Protein AF-A0A7S0F9A2-F1 (afdb_monomer)

Solvent-accessible surface area (backbone atoms only — not comparable to full-atom values): 7526 Å² total; per-residue (Å²): 134,72,92,82,45,46,72,59,34,50,53,49,19,49,53,28,44,77,70,71,37,23,66,62,14,31,55,35,25,51,54,34,33,72,78,40,72,81,41,66,64,48,53,51,51,32,55,51,28,47,52,53,34,52,53,49,52,52,48,50,54,52,49,50,53,52,52,53,58,57,45,60,78,67,49,64,91,82,66,90,60,80,72,81,87,71,57,74,74,75,68,63,71,77,62,90,87,61,70,83,67,70,89,75,68,78,48,76,63,58,53,48,53,50,52,53,51,49,52,52,52,53,57,67,78,68,114

Radius of gyration: 30.95 Å; Cα contacts (8 Å, |Δi|>4): 56; chains: 1; bounding box: 61×64×52 Å

Structure (mmCIF, N/CA/C/O backbone):
data_AF-A0A7S0F9A2-F1
#
_entry.id   AF-A0A7S0F9A2-F1
#
loop_
_atom_site.group_PDB
_atom_site.id
_atom_site.type_symbol
_atom_site.label_atom_id
_atom_site.label_alt_id
_atom_site.label_comp_id
_atom_site.label_asym_id
_atom_site.label_entity_id
_atom_site.label_seq_id
_atom_site.pdbx_PDB_ins_code
_atom_site.Cartn_x
_atom_site.Cartn_y
_atom_site.Cartn_z
_atom_site.occupancy
_atom_site.B_iso_or_equiv
_atom_site.auth_seq_id
_atom_site.auth_comp_id
_atom_site.auth_asym_id
_atom_site.auth_atom_id
_atom_site.pdbx_PDB_model_num
ATOM 1 N N . LEU A 1 1 ? -21.515 13.769 13.191 1.00 67.00 1 LEU A N 1
ATOM 2 C CA . LEU A 1 1 ? -20.838 12.458 13.047 1.00 67.00 1 LEU A CA 1
ATOM 3 C C . LEU A 1 1 ? -19.911 12.270 14.238 1.00 67.00 1 LEU A C 1
ATOM 5 O O . LEU A 1 1 ? -19.306 13.253 14.639 1.00 67.00 1 LEU A O 1
ATOM 9 N N . ASP A 1 2 ? -19.808 11.058 14.785 1.00 81.12 2 ASP A N 1
ATOM 10 C CA . ASP A 1 2 ? -18.876 10.752 15.878 1.00 81.12 2 ASP A CA 1
ATOM 11 C C . ASP A 1 2 ? -17.497 10.354 15.312 1.00 81.12 2 ASP A C 1
ATOM 13 O O . ASP A 1 2 ? -17.388 9.291 14.689 1.00 81.12 2 ASP A O 1
ATOM 17 N N . PRO A 1 3 ? -16.449 11.180 15.496 1.00 80.31 3 PRO A N 1
ATOM 18 C CA . PRO A 1 3 ? -15.110 10.899 14.986 1.00 80.31 3 PRO A CA 1
ATOM 19 C C . PRO A 1 3 ? -14.403 9.747 15.717 1.00 80.31 3 PRO A C 1
ATOM 21 O O . PRO A 1 3 ? -13.400 9.253 15.213 1.00 80.31 3 PRO A O 1
ATOM 24 N N . LYS A 1 4 ? -14.908 9.297 16.875 1.00 88.44 4 LYS A N 1
ATOM 25 C CA . LYS A 1 4 ? -14.321 8.202 17.669 1.00 88.44 4 LYS A CA 1
ATOM 26 C C . LYS A 1 4 ? -15.041 6.864 17.476 1.00 88.44 4 LYS A C 1
ATOM 28 O O . LYS A 1 4 ? -14.761 5.896 18.181 1.00 88.44 4 LYS A O 1
ATOM 33 N N . ASN A 1 5 ? -15.962 6.782 16.517 1.00 92.06 5 ASN A N 1
ATOM 34 C CA . ASN A 1 5 ? -16.705 5.559 16.246 1.00 92.06 5 ASN A CA 1
ATOM 35 C C . ASN A 1 5 ? -15.832 4.515 15.527 1.00 92.06 5 ASN A C 1
ATOM 37 O O . ASN A 1 5 ? -15.740 4.500 14.296 1.00 92.06 5 ASN A O 1
ATOM 41 N N . THR A 1 6 ? -15.253 3.590 16.294 1.00 92.56 6 THR A N 1
ATOM 42 C CA . THR A 1 6 ? -14.370 2.523 15.790 1.00 92.56 6 THR A CA 1
ATOM 43 C C . THR A 1 6 ? -15.023 1.661 14.710 1.00 92.56 6 THR A C 1
ATOM 45 O O . THR A 1 6 ? -14.394 1.367 13.695 1.00 92.56 6 THR A O 1
ATOM 48 N N . LYS A 1 7 ? -16.315 1.327 14.836 1.00 9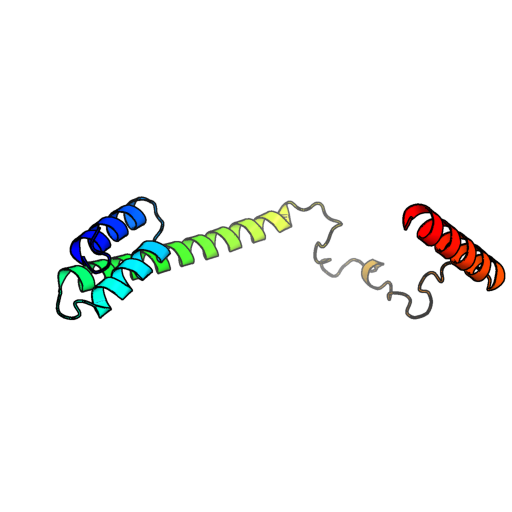2.75 7 LYS A N 1
ATOM 49 C CA . LYS A 1 7 ? -17.044 0.533 13.827 1.00 92.75 7 LYS A CA 1
ATOM 50 C C . LYS A 1 7 ? -17.138 1.246 12.480 1.00 92.75 7 LYS A C 1
ATOM 52 O O . LYS A 1 7 ? -17.094 0.596 11.436 1.00 92.75 7 LYS A O 1
ATOM 57 N N . ALA A 1 8 ? -17.299 2.569 12.488 1.00 94.00 8 ALA A N 1
ATOM 58 C CA . ALA A 1 8 ? -17.300 3.355 11.258 1.00 94.00 8 ALA A CA 1
ATOM 59 C C . ALA A 1 8 ? -15.910 3.352 10.604 1.00 94.00 8 ALA A C 1
ATOM 61 O O . ALA A 1 8 ? -15.813 3.182 9.390 1.00 94.00 8 ALA A O 1
ATOM 62 N N . MET A 1 9 ? -14.846 3.458 11.406 1.00 94.31 9 MET A N 1
ATOM 63 C CA . MET A 1 9 ? -13.463 3.417 10.917 1.00 94.31 9 MET A CA 1
ATOM 64 C C . MET A 1 9 ? -13.111 2.069 10.293 1.00 94.31 9 MET A C 1
ATOM 66 O O . MET A 1 9 ? -12.562 2.038 9.200 1.00 94.31 9 MET A O 1
ATOM 70 N N . VAL A 1 10 ? -13.506 0.964 10.928 1.00 95.06 10 VAL A N 1
ATOM 71 C CA . VAL A 1 10 ? -13.324 -0.397 10.396 1.00 95.06 10 VAL A CA 1
ATOM 72 C C . VAL A 1 10 ? -14.009 -0.555 9.038 1.00 95.06 10 VAL A C 1
ATOM 74 O O . VAL A 1 10 ? -13.395 -0.986 8.066 1.00 95.06 10 VAL A O 1
ATOM 77 N N . ARG A 1 11 ? -15.273 -0.127 8.919 1.00 95.44 11 ARG A N 1
ATOM 78 C CA . ARG A 1 11 ? -15.996 -0.184 7.636 1.00 95.44 11 ARG A CA 1
ATOM 79 C C . ARG A 1 11 ? -15.342 0.671 6.555 1.00 95.44 11 ARG A C 1
ATOM 81 O O . ARG A 1 11 ? -15.269 0.245 5.407 1.00 95.44 11 ARG A O 1
ATOM 88 N N . LYS A 1 12 ? -14.865 1.861 6.920 1.00 95.12 12 LYS A N 1
ATOM 89 C CA . LYS A 1 12 ? -14.157 2.754 6.002 1.00 95.12 12 LYS A CA 1
ATOM 90 C C . LYS A 1 12 ? -12.835 2.132 5.537 1.00 95.12 12 LYS A C 1
ATOM 92 O O . LYS A 1 12 ? -12.563 2.128 4.340 1.00 95.12 12 LYS A O 1
ATOM 97 N N . ALA A 1 13 ? -12.074 1.526 6.445 1.00 96.50 13 ALA A N 1
ATOM 98 C CA . ALA A 1 13 ? -10.828 0.838 6.129 1.00 96.50 13 ALA A CA 1
ATOM 99 C C . ALA A 1 13 ? -11.044 -0.374 5.214 1.00 96.50 13 ALA A C 1
ATOM 101 O O . ALA A 1 13 ? -10.253 -0.606 4.298 1.00 96.50 13 ALA A O 1
ATOM 102 N N . ARG A 1 14 ? -12.142 -1.114 5.408 1.00 96.00 14 ARG A N 1
ATOM 103 C CA . ARG A 1 14 ? -12.547 -2.176 4.483 1.00 96.00 14 ARG A CA 1
ATOM 104 C C . ARG A 1 14 ? -12.827 -1.618 3.087 1.00 96.00 14 ARG A C 1
ATOM 106 O O . ARG A 1 14 ? -12.265 -2.125 2.128 1.00 96.00 14 ARG A O 1
ATOM 113 N N . GLY A 1 15 ? -13.579 -0.521 2.985 1.00 97.56 15 GLY A N 1
ATOM 114 C CA . GLY A 1 15 ? -13.808 0.158 1.705 1.00 97.56 15 GLY A CA 1
ATOM 115 C C . GLY A 1 15 ? -12.513 0.609 1.018 1.00 97.56 15 GLY A C 1
ATOM 116 O O . GLY A 1 15 ? -12.350 0.407 -0.178 1.00 97.56 15 GLY A O 1
ATOM 117 N N . HIS A 1 16 ? -11.548 1.148 1.768 1.00 97.56 16 HIS A N 1
ATOM 118 C CA . HIS A 1 16 ? -10.224 1.467 1.220 1.00 97.56 16 HIS A CA 1
ATOM 119 C C . HIS A 1 16 ? -9.463 0.215 0.758 1.00 97.56 16 HIS A C 1
ATOM 121 O O . HIS A 1 16 ? -8.840 0.233 -0.300 1.00 97.56 16 HIS A O 1
ATOM 127 N N . SER A 1 17 ? -9.553 -0.889 1.503 1.00 95.75 17 SER A N 1
ATOM 128 C CA . SER A 1 17 ? -8.937 -2.164 1.112 1.00 95.75 17 SER A CA 1
ATOM 129 C C . SER A 1 17 ? -9.526 -2.705 -0.194 1.00 95.75 17 SER A C 1
ATOM 131 O O . SER A 1 17 ? -8.771 -3.157 -1.053 1.00 95.75 17 SER A O 1
ATOM 133 N N . ASP A 1 18 ? -10.844 -2.594 -0.375 1.00 96.25 18 ASP A N 1
ATOM 134 C CA . ASP A 1 18 ? -11.543 -2.983 -1.607 1.00 96.25 18 ASP A CA 1
ATOM 135 C C . ASP A 1 18 ? -11.129 -2.105 -2.807 1.00 96.25 18 ASP A C 1
ATOM 137 O O . ASP A 1 18 ? -11.124 -2.563 -3.948 1.00 96.25 18 ASP A O 1
ATOM 141 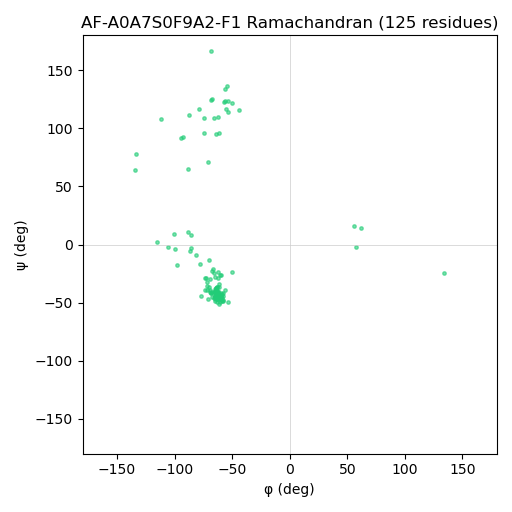N N . LEU A 1 19 ? -10.716 -0.859 -2.549 1.00 97.06 19 LEU A N 1
ATOM 142 C CA . LEU A 1 19 ? -10.174 0.080 -3.539 1.00 97.06 19 LEU A CA 1
ATOM 143 C C . LEU A 1 19 ? -8.653 -0.039 -3.741 1.00 97.06 19 LEU A C 1
ATOM 145 O O . LEU A 1 19 ? -8.062 0.822 -4.391 1.00 97.06 19 LEU A O 1
ATOM 149 N N . TYR A 1 20 ? -8.003 -1.074 -3.199 1.00 95.62 20 TYR A N 1
ATOM 150 C CA . TYR A 1 20 ? -6.542 -1.262 -3.237 1.00 95.62 20 TYR A CA 1
ATOM 151 C C . TYR A 1 20 ? -5.732 -0.150 -2.534 1.00 95.62 20 TYR A C 1
ATOM 153 O O . TYR A 1 20 ? -4.511 -0.076 -2.676 1.00 95.62 20 TYR A O 1
ATOM 161 N N . GLN A 1 21 ? -6.393 0.686 -1.731 1.00 97.38 21 GLN A N 1
ATOM 162 C CA . GLN A 1 21 ? -5.814 1.766 -0.925 1.00 97.38 21 GLN A CA 1
ATOM 163 C C . GLN A 1 21 ? -5.397 1.221 0.447 1.00 97.38 21 GLN A C 1
ATOM 165 O O . GLN A 1 21 ? -5.990 1.508 1.491 1.00 97.38 21 GLN A O 1
ATOM 170 N N . TYR A 1 22 ? -4.412 0.322 0.436 1.00 97.12 22 TYR A N 1
ATOM 171 C CA . TYR A 1 22 ? -4.046 -0.445 1.628 1.00 97.12 22 TYR A CA 1
ATOM 172 C C . TYR A 1 22 ? -3.384 0.406 2.720 1.00 97.12 22 TYR A C 1
ATOM 174 O O . TYR A 1 22 ? -3.542 0.099 3.898 1.00 97.12 22 TYR A O 1
ATOM 182 N N . GLU A 1 23 ? -2.677 1.480 2.363 1.00 96.88 23 GLU A N 1
ATOM 183 C CA . GLU A 1 23 ? -2.030 2.377 3.335 1.00 96.88 23 GLU A CA 1
ATOM 184 C C . GLU A 1 23 ? -3.069 3.145 4.156 1.00 96.88 23 GLU A C 1
ATOM 186 O O . GLU A 1 23 ? -3.000 3.207 5.385 1.00 96.88 23 GLU A O 1
ATOM 191 N N . GLU A 1 24 ? -4.089 3.671 3.481 1.00 96.94 24 GLU A N 1
ATOM 192 C CA . GLU A 1 24 ? -5.202 4.384 4.090 1.00 96.94 24 GLU A CA 1
ATOM 193 C C . GLU A 1 24 ? -6.024 3.458 4.989 1.00 96.94 24 GLU A C 1
ATOM 195 O O . GLU A 1 24 ? -6.451 3.863 6.076 1.00 96.94 24 GLU A O 1
ATOM 200 N N . ALA A 1 25 ? -6.205 2.202 4.569 1.00 97.50 25 ALA A N 1
ATOM 201 C CA . ALA A 1 25 ? -6.833 1.174 5.388 1.00 97.50 25 ALA A CA 1
ATOM 202 C C . ALA A 1 25 ? -6.020 0.882 6.661 1.00 97.50 25 ALA A C 1
ATOM 204 O O . ALA A 1 25 ? -6.584 0.859 7.757 1.00 97.50 25 ALA A O 1
ATOM 205 N N . VAL A 1 26 ? -4.696 0.714 6.542 1.00 97.88 26 VAL A N 1
ATOM 206 C CA . VAL A 1 26 ? -3.801 0.481 7.687 1.00 97.88 26 VAL A CA 1
ATOM 207 C C . VAL A 1 26 ? -3.847 1.649 8.669 1.00 97.88 26 VAL A C 1
ATOM 209 O O . VAL A 1 26 ? -3.973 1.404 9.865 1.00 97.88 26 VAL A O 1
ATOM 212 N N . MET A 1 27 ? -3.804 2.892 8.187 1.00 96.81 27 MET A N 1
ATOM 213 C CA . MET A 1 27 ? -3.872 4.093 9.029 1.00 96.81 27 MET A CA 1
ATOM 214 C C . MET A 1 27 ? -5.186 4.177 9.823 1.00 96.81 27 MET A C 1
ATOM 216 O O . MET A 1 27 ? -5.198 4.508 11.008 1.00 96.81 27 MET A O 1
ATOM 220 N N . GLN A 1 28 ? -6.320 3.876 9.188 1.00 95.56 28 GLN A N 1
ATOM 221 C CA . GLN A 1 28 ? -7.615 3.922 9.872 1.00 95.56 28 GLN A CA 1
ATOM 222 C C . GLN A 1 28 ? -7.755 2.806 10.908 1.00 95.56 28 GLN A C 1
ATOM 224 O O . GLN A 1 28 ? -8.273 3.043 12.000 1.00 95.56 28 GLN A O 1
ATOM 229 N N . LEU A 1 29 ? -7.267 1.605 10.590 1.00 96.38 29 LEU A N 1
ATOM 230 C CA . LEU A 1 29 ? -7.276 0.467 11.507 1.00 96.38 29 LEU A CA 1
ATOM 231 C C . LEU A 1 29 ? -6.269 0.630 12.649 1.00 96.38 29 LEU A C 1
ATOM 233 O O . LEU A 1 29 ? -6.555 0.179 13.756 1.00 96.38 29 LEU A O 1
ATOM 237 N N . SER A 1 30 ? -5.125 1.287 12.426 1.00 96.62 30 SER A N 1
ATOM 238 C CA . SER A 1 30 ? -4.162 1.569 13.494 1.00 96.62 30 SER A CA 1
ATOM 239 C C . SER A 1 30 ? -4.765 2.520 14.519 1.00 96.62 30 SER A C 1
ATOM 241 O O . SER A 1 30 ? -4.769 2.201 15.704 1.00 96.62 30 SER A O 1
ATOM 243 N N . TYR A 1 31 ? -5.398 3.604 14.070 1.00 95.00 31 TYR A N 1
ATOM 244 C CA . TYR A 1 31 ? -6.094 4.514 14.977 1.00 95.00 31 TYR A CA 1
ATOM 245 C C . TYR A 1 31 ? -7.281 3.837 15.681 1.00 95.00 31 TYR A C 1
ATOM 247 O O . TYR A 1 31 ? -7.477 3.997 16.884 1.00 95.00 31 TYR A O 1
ATOM 255 N N . ALA A 1 32 ? -8.051 3.006 14.969 1.00 94.81 32 ALA A N 1
ATOM 256 C CA . ALA A 1 32 ? -9.123 2.230 15.592 1.00 94.81 32 ALA A CA 1
ATOM 257 C C . ALA A 1 32 ? -8.584 1.258 16.665 1.00 94.81 32 ALA A C 1
ATOM 259 O O . ALA A 1 32 ? -9.238 1.058 17.689 1.00 94.81 32 ALA A O 1
ATOM 260 N N . SER A 1 33 ? -7.384 0.699 16.465 1.00 95.81 33 SER A N 1
ATOM 261 C CA . SER A 1 33 ? -6.720 -0.174 17.442 1.00 95.81 33 SER A CA 1
ATOM 262 C C . SER A 1 33 ? -6.187 0.577 18.664 1.00 95.81 33 SER A C 1
ATOM 264 O O . SER A 1 33 ? -6.159 0.009 19.749 1.00 95.81 33 SER A O 1
ATOM 266 N N . GLU A 1 34 ? -5.824 1.854 18.525 1.00 94.94 34 GLU A N 1
ATOM 267 C CA . GLU A 1 34 ? -5.453 2.711 19.660 1.00 94.94 34 GLU A CA 1
ATOM 268 C C . GLU A 1 34 ? -6.670 3.042 20.533 1.00 94.94 34 GLU A C 1
ATOM 270 O O . GLU A 1 34 ? -6.568 3.079 21.757 1.00 94.94 34 GLU A O 1
ATOM 275 N N . LEU A 1 35 ? -7.841 3.235 19.914 1.00 93.56 35 LEU A N 1
ATOM 276 C CA . LEU A 1 35 ? -9.094 3.487 20.631 1.00 93.56 35 LEU A CA 1
ATOM 277 C C . LEU A 1 35 ? -9.654 2.231 21.314 1.00 93.56 35 LEU A C 1
ATOM 279 O O . LEU A 1 35 ? -10.207 2.320 22.410 1.00 93.56 35 LEU A O 1
ATOM 283 N N . GLN A 1 36 ? -9.561 1.070 20.660 1.00 92.94 36 GLN A N 1
ATOM 284 C CA . GLN A 1 36 ? -10.059 -0.212 21.166 1.00 92.94 36 GLN A CA 1
ATOM 285 C C . GLN A 1 36 ? -9.005 -1.314 20.987 1.00 92.94 36 GLN A C 1
ATOM 287 O O . GLN A 1 36 ? -9.122 -2.153 20.088 1.00 92.94 36 GLN A O 1
ATOM 292 N N . PRO A 1 37 ? -7.989 -1.358 21.866 1.00 91.44 37 PRO A N 1
ATOM 293 C CA . PRO A 1 37 ? -6.886 -2.311 21.747 1.00 91.44 37 PRO A CA 1
ATOM 294 C C . PRO A 1 37 ? -7.326 -3.767 21.928 1.00 91.44 37 PRO A C 1
ATOM 296 O O . PRO A 1 37 ? -6.682 -4.674 21.396 1.00 91.44 37 PRO A O 1
A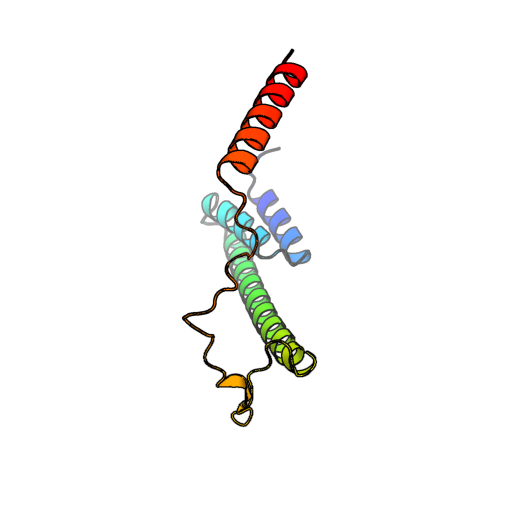TOM 299 N N . GLU A 1 38 ? -8.437 -4.000 22.634 1.00 93.38 38 GLU A N 1
ATOM 300 C CA . GLU A 1 38 ? -8.962 -5.341 22.902 1.00 93.38 38 GLU A CA 1
ATOM 301 C C . GLU A 1 38 ? -9.875 -5.908 21.814 1.00 93.38 38 GLU A C 1
ATOM 303 O O . GLU A 1 38 ? -10.241 -7.087 21.858 1.00 93.38 38 GLU A O 1
ATOM 308 N N . ASP A 1 39 ? -10.207 -5.126 20.788 1.00 94.75 39 ASP A N 1
ATOM 309 C CA . ASP A 1 39 ? -11.061 -5.622 19.719 1.00 94.75 39 ASP A CA 1
ATOM 310 C C . ASP A 1 39 ? -10.285 -6.590 18.806 1.00 94.75 39 ASP A C 1
ATOM 312 O O . ASP A 1 39 ? -9.405 -6.227 18.018 1.00 94.75 39 ASP A O 1
ATOM 316 N N . ALA A 1 40 ? -10.625 -7.877 18.904 1.00 94.38 40 ALA A N 1
ATOM 317 C CA . ALA A 1 40 ? -10.044 -8.925 18.075 1.00 94.38 40 ALA 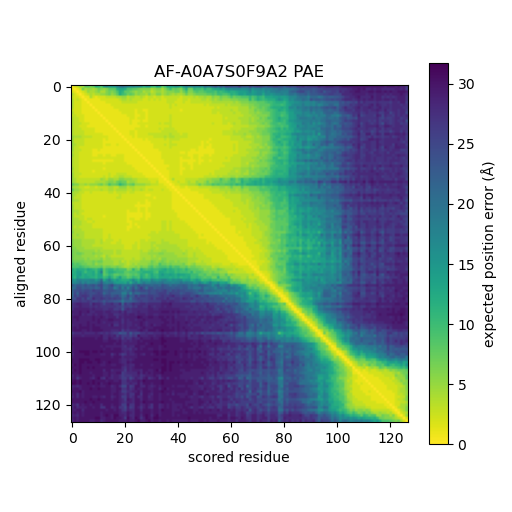A CA 1
ATOM 318 C C . ALA A 1 40 ? -10.336 -8.742 16.577 1.00 94.38 40 ALA A C 1
ATOM 320 O O . ALA A 1 40 ? -9.534 -9.179 15.750 1.00 94.38 40 ALA A O 1
ATOM 321 N N . THR A 1 41 ? -11.453 -8.111 16.211 1.00 93.94 41 THR A N 1
ATOM 322 C CA . THR A 1 41 ? -11.808 -7.868 14.808 1.00 93.94 41 THR A CA 1
ATOM 323 C C . THR A 1 41 ? -10.893 -6.819 14.188 1.00 93.94 41 THR A C 1
ATOM 325 O O . THR A 1 41 ? -10.297 -7.089 13.147 1.00 93.94 41 THR A O 1
ATOM 328 N N . ILE A 1 42 ? -10.667 -5.697 14.881 1.00 95.06 42 ILE A N 1
ATOM 329 C CA . ILE A 1 42 ? -9.755 -4.628 14.446 1.00 95.06 42 ILE A CA 1
ATOM 330 C C . ILE A 1 42 ? -8.337 -5.173 14.278 1.00 95.06 42 ILE A C 1
ATOM 332 O O . ILE A 1 42 ? -7.698 -4.935 13.256 1.00 95.06 42 ILE A O 1
ATOM 336 N N . ARG A 1 43 ? -7.855 -5.971 15.240 1.00 95.38 43 ARG A N 1
ATOM 337 C CA . ARG A 1 43 ? -6.523 -6.597 15.163 1.00 95.38 43 ARG A CA 1
ATOM 338 C C . ARG A 1 43 ? -6.388 -7.511 13.939 1.00 95.38 43 ARG A C 1
ATOM 340 O O . ARG A 1 43 ? -5.388 -7.444 13.220 1.00 95.38 43 ARG A O 1
ATOM 347 N N . ARG A 1 44 ? -7.400 -8.342 13.661 1.00 96.25 44 ARG A N 1
ATOM 348 C CA . ARG A 1 44 ? -7.423 -9.213 12.472 1.00 96.25 44 ARG A CA 1
ATOM 349 C C . ARG A 1 44 ? -7.434 -8.402 11.179 1.00 96.25 44 ARG A C 1
ATOM 351 O O . ARG A 1 44 ? -6.626 -8.675 10.299 1.00 96.25 44 ARG A O 1
ATOM 358 N N . GLU A 1 45 ? -8.279 -7.384 11.073 1.00 95.25 45 GLU A N 1
ATOM 359 C CA . GLU A 1 45 ? -8.313 -6.549 9.869 1.00 95.25 45 GLU A CA 1
ATOM 360 C C . GLU A 1 45 ? -7.007 -5.765 9.677 1.00 95.25 45 GLU A C 1
ATOM 362 O O . GLU A 1 45 ? -6.483 -5.726 8.568 1.00 95.25 45 GLU A O 1
ATOM 367 N N . LEU A 1 46 ? -6.406 -5.232 10.746 1.00 96.88 46 LEU A N 1
ATOM 368 C CA . LEU A 1 46 ? -5.127 -4.517 10.680 1.00 96.88 46 LEU A CA 1
ATOM 369 C C . LEU A 1 46 ? -3.993 -5.421 10.180 1.00 96.88 46 LEU A C 1
ATOM 371 O O . LEU A 1 46 ? -3.186 -5.011 9.346 1.00 96.88 46 LEU A O 1
ATOM 375 N N . THR A 1 47 ? -3.920 -6.656 10.683 1.00 97.25 47 THR A N 1
ATOM 376 C CA . THR A 1 47 ? -2.909 -7.632 10.236 1.00 97.25 47 THR A CA 1
ATOM 377 C C . THR A 1 47 ? -3.089 -8.019 8.770 1.00 97.25 47 THR A C 1
ATOM 379 O O . THR A 1 47 ? -2.101 -8.086 8.036 1.00 97.25 47 THR A O 1
ATOM 382 N N . MET A 1 48 ? -4.333 -8.206 8.316 1.00 95.81 48 MET A N 1
ATOM 383 C CA . MET A 1 48 ? -4.634 -8.438 6.902 1.00 95.81 48 MET A CA 1
ATOM 384 C C . MET A 1 48 ? -4.245 -7.233 6.040 1.00 95.81 48 MET A C 1
ATOM 386 O O . MET A 1 48 ? -3.523 -7.405 5.059 1.00 95.81 48 MET A O 1
ATOM 390 N N . ALA A 1 49 ? -4.648 -6.020 6.428 1.00 96.88 49 ALA A N 1
ATOM 391 C CA . ALA A 1 49 ? -4.353 -4.793 5.692 1.00 96.88 49 ALA A CA 1
ATOM 392 C C . ALA A 1 49 ? -2.839 -4.559 5.555 1.00 96.88 49 ALA A C 1
ATOM 394 O O . ALA A 1 49 ? -2.355 -4.296 4.456 1.00 96.88 49 ALA A O 1
ATOM 395 N N . LYS A 1 50 ? -2.065 -4.760 6.632 1.00 97.69 50 LYS A N 1
ATOM 396 C CA . LYS A 1 50 ? -0.593 -4.665 6.600 1.00 97.69 50 LYS A CA 1
ATOM 397 C C . LYS A 1 50 ? 0.034 -5.668 5.635 1.00 97.69 50 LYS A C 1
ATOM 399 O O . LYS A 1 50 ? 0.915 -5.306 4.861 1.00 97.69 50 LYS A O 1
ATOM 404 N N . ARG A 1 51 ? -0.425 -6.923 5.652 1.00 97.88 51 ARG A N 1
ATOM 405 C CA . ARG A 1 51 ? 0.064 -7.950 4.722 1.00 97.88 51 ARG A CA 1
ATOM 406 C C . ARG A 1 51 ? -0.222 -7.564 3.269 1.00 97.88 51 ARG A C 1
ATOM 408 O O . ARG A 1 51 ? 0.664 -7.688 2.428 1.00 97.88 51 ARG A O 1
ATOM 415 N N . MET A 1 52 ? -1.431 -7.086 2.984 1.00 97.00 52 MET A N 1
ATOM 416 C CA . MET A 1 52 ? -1.824 -6.661 1.638 1.00 97.00 52 MET A CA 1
ATOM 417 C C . MET A 1 52 ? -1.014 -5.449 1.161 1.00 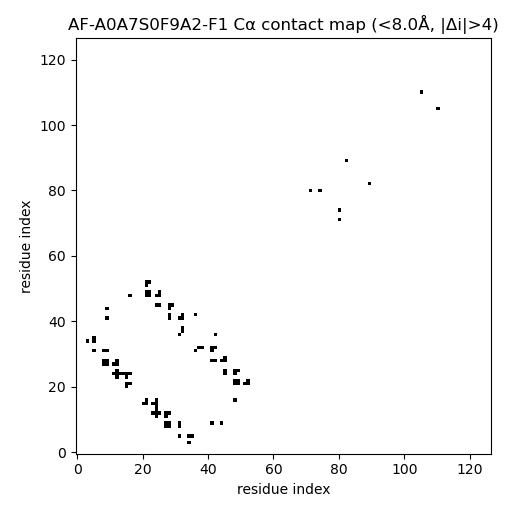97.00 52 MET A C 1
ATOM 419 O O . MET A 1 52 ? -0.563 -5.445 0.017 1.00 97.00 52 MET A O 1
ATOM 423 N N . ALA A 1 53 ? -0.760 -4.473 2.039 1.00 97.56 53 ALA A N 1
ATOM 424 C CA . ALA A 1 53 ? 0.098 -3.326 1.747 1.00 97.56 53 ALA A CA 1
ATOM 425 C C . ALA A 1 53 ? 1.529 -3.762 1.386 1.00 97.56 53 ALA A C 1
ATOM 427 O O . ALA A 1 53 ? 2.063 -3.353 0.355 1.00 97.56 53 ALA A O 1
ATOM 428 N N . GLU A 1 54 ? 2.133 -4.658 2.171 1.00 97.38 54 GLU A N 1
ATOM 429 C CA . GLU A 1 54 ? 3.469 -5.197 1.881 1.00 97.38 54 GLU A CA 1
ATOM 430 C C . GLU A 1 54 ? 3.507 -6.006 0.576 1.00 97.38 54 GLU A C 1
ATOM 432 O O . GLU A 1 54 ? 4.424 -5.855 -0.236 1.00 97.38 54 GLU A O 1
ATOM 437 N N . ASP A 1 55 ? 2.485 -6.823 0.315 1.00 97.00 55 ASP A N 1
ATOM 438 C CA . ASP A 1 55 ? 2.369 -7.564 -0.940 1.00 97.00 55 ASP A CA 1
ATOM 439 C C . ASP A 1 55 ? 2.224 -6.630 -2.151 1.00 97.00 55 ASP A C 1
ATOM 441 O O . ASP A 1 55 ? 2.854 -6.868 -3.188 1.00 97.00 55 ASP A O 1
ATOM 445 N N . ALA A 1 56 ? 1.447 -5.552 -2.021 1.00 96.25 56 ALA A N 1
ATOM 446 C CA . ALA A 1 56 ? 1.292 -4.529 -3.049 1.00 96.25 56 ALA A CA 1
ATOM 447 C C . ALA A 1 56 ? 2.611 -3.786 -3.305 1.00 96.25 56 ALA A C 1
ATOM 449 O O . ALA A 1 56 ? 3.055 -3.722 -4.452 1.00 96.25 56 ALA A O 1
ATOM 450 N N . ARG A 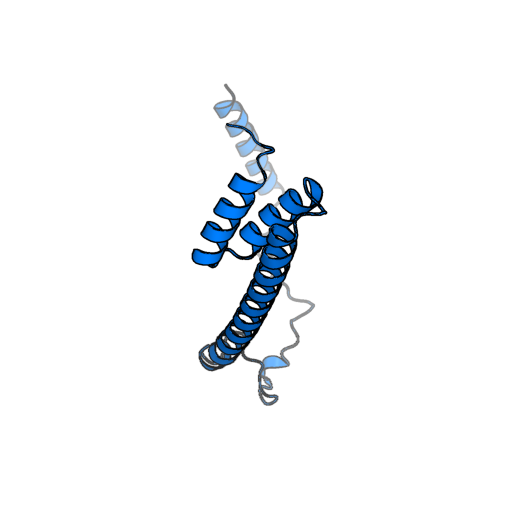1 57 ? 3.304 -3.327 -2.253 1.00 95.62 57 ARG A N 1
ATOM 451 C CA . ARG A 1 57 ? 4.632 -2.689 -2.347 1.00 95.62 57 ARG A CA 1
ATOM 452 C C . ARG A 1 57 ? 5.652 -3.604 -3.014 1.00 95.62 57 ARG A C 1
ATOM 454 O O . ARG A 1 57 ? 6.405 -3.178 -3.886 1.00 95.62 57 ARG A O 1
ATOM 461 N N . ARG A 1 58 ? 5.672 -4.886 -2.642 1.00 96.88 58 ARG A N 1
ATOM 462 C CA . ARG A 1 58 ? 6.578 -5.881 -3.227 1.00 96.88 58 ARG A CA 1
ATOM 463 C C . ARG A 1 58 ? 6.313 -6.081 -4.717 1.00 96.88 58 ARG A C 1
ATOM 465 O O . ARG A 1 58 ? 7.266 -6.165 -5.490 1.00 96.88 58 ARG A O 1
ATOM 472 N N . LYS A 1 59 ? 5.043 -6.165 -5.125 1.00 95.94 59 LYS A N 1
ATOM 473 C CA . LYS A 1 59 ? 4.661 -6.259 -6.542 1.00 95.94 59 LYS A CA 1
ATOM 474 C C . LYS A 1 59 ? 5.035 -4.989 -7.301 1.00 95.94 59 LYS A C 1
ATOM 476 O O . LYS A 1 59 ? 5.655 -5.109 -8.350 1.00 95.94 59 LYS A O 1
ATOM 481 N N . ALA A 1 60 ? 4.748 -3.814 -6.743 1.00 95.00 60 ALA A N 1
ATOM 482 C CA . ALA A 1 60 ? 5.100 -2.526 -7.335 1.00 95.00 60 ALA A CA 1
ATOM 483 C C . ALA A 1 60 ? 6.614 -2.404 -7.564 1.00 95.00 60 ALA A C 1
ATOM 485 O O . ALA A 1 60 ? 7.030 -2.152 -8.686 1.00 95.00 60 ALA A O 1
ATOM 486 N N . ARG A 1 61 ? 7.444 -2.718 -6.559 1.00 95.56 61 ARG A N 1
ATOM 487 C CA . ARG A 1 61 ? 8.915 -2.711 -6.693 1.00 95.56 61 ARG A CA 1
ATOM 488 C C . ARG A 1 61 ? 9.420 -3.668 -7.772 1.00 95.56 61 ARG A C 1
ATOM 490 O O . ARG A 1 61 ? 10.346 -3.345 -8.510 1.00 95.56 61 ARG A O 1
ATOM 497 N N . LYS A 1 62 ? 8.845 -4.873 -7.851 1.00 95.81 62 LYS A N 1
ATOM 498 C CA . LYS A 1 62 ? 9.209 -5.853 -8.888 1.00 95.81 62 LYS A CA 1
ATOM 499 C C . LYS A 1 62 ? 8.826 -5.357 -10.278 1.00 95.81 62 LYS A C 1
ATOM 501 O O . LYS A 1 62 ? 9.651 -5.433 -11.182 1.00 95.81 62 LYS A O 1
ATOM 506 N N . TRP A 1 63 ? 7.606 -4.845 -10.414 1.00 93.50 63 TRP A N 1
ATOM 507 C CA . TRP A 1 63 ? 7.090 -4.288 -11.657 1.00 93.50 63 TRP A CA 1
ATOM 508 C C . TRP A 1 63 ? 7.938 -3.110 -12.130 1.00 93.50 63 TRP A C 1
ATOM 510 O O . TRP A 1 63 ? 8.407 -3.102 -13.258 1.00 93.50 63 TRP A O 1
ATOM 520 N N . GLU A 1 64 ? 8.221 -2.165 -11.241 1.00 94.88 64 GLU A N 1
ATOM 521 C CA . GLU A 1 64 ? 9.060 -1.002 -11.509 1.00 94.88 64 GLU A CA 1
ATOM 522 C C . GLU A 1 64 ? 10.466 -1.406 -11.976 1.00 94.88 64 GLU A C 1
ATOM 524 O O . GLU A 1 64 ? 10.935 -0.937 -13.010 1.00 94.88 64 GLU A O 1
ATOM 529 N N . LYS A 1 65 ? 11.114 -2.351 -11.281 1.00 92.19 65 LYS A N 1
ATOM 530 C CA . LYS A 1 65 ? 12.428 -2.877 -11.681 1.00 92.19 65 LYS A CA 1
ATOM 531 C C . LYS A 1 65 ? 12.405 -3.493 -13.082 1.00 92.19 65 LYS A C 1
ATOM 533 O O . LYS A 1 65 ? 13.346 -3.307 -13.847 1.00 92.19 65 LYS A O 1
ATOM 538 N N . GLU A 1 66 ? 11.367 -4.258 -13.401 1.00 91.94 66 GLU A N 1
ATOM 539 C CA . GLU A 1 66 ? 11.206 -4.892 -14.710 1.00 91.94 66 GLU A CA 1
ATOM 540 C C . GLU A 1 66 ? 10.935 -3.867 -15.816 1.00 91.94 66 GLU A C 1
ATOM 542 O O . GLU A 1 66 ? 11.547 -3.946 -16.881 1.00 91.94 66 GLU A O 1
ATOM 547 N N . VAL A 1 67 ? 10.089 -2.873 -15.540 1.00 91.19 67 VAL A N 1
ATOM 548 C CA . VAL A 1 67 ? 9.805 -1.764 -16.454 1.00 91.19 67 VAL A CA 1
ATOM 549 C C . VAL A 1 67 ? 11.075 -0.971 -16.741 1.00 91.19 67 VAL A C 1
ATOM 551 O O . VAL A 1 67 ? 11.412 -0.807 -17.909 1.00 91.19 67 VAL A O 1
ATOM 554 N N . TYR A 1 68 ? 11.821 -0.544 -15.717 1.00 87.19 68 TYR A N 1
ATOM 555 C CA . TYR A 1 68 ? 13.063 0.203 -15.928 1.00 87.19 68 TYR A CA 1
ATOM 556 C C . TYR A 1 68 ? 14.124 -0.623 -16.643 1.00 87.19 68 TYR A C 1
ATOM 558 O O . TYR A 1 68 ? 14.754 -0.109 -17.562 1.00 87.19 68 TYR A O 1
ATOM 566 N N . ARG A 1 69 ? 14.291 -1.905 -16.287 1.00 87.12 69 ARG A N 1
ATOM 567 C CA . ARG A 1 69 ? 15.215 -2.804 -16.995 1.00 87.12 69 ARG A CA 1
ATOM 568 C C . ARG A 1 69 ? 14.923 -2.803 -18.495 1.00 87.12 69 ARG A C 1
ATOM 570 O O . ARG A 1 69 ? 15.825 -2.569 -19.285 1.00 87.12 69 ARG A O 1
ATOM 577 N N . ASN A 1 70 ? 13.660 -2.988 -18.865 1.00 84.38 70 ASN A N 1
ATOM 578 C CA . ASN A 1 70 ? 13.256 -3.059 -20.265 1.00 84.38 70 ASN A CA 1
ATOM 579 C C . ASN A 1 70 ? 13.183 -1.670 -20.942 1.00 84.38 70 ASN A C 1
ATOM 581 O O . ASN A 1 70 ? 13.125 -1.596 -22.167 1.00 84.38 70 ASN A O 1
ATOM 585 N N . MET A 1 71 ? 13.142 -0.564 -20.183 1.00 81.00 71 MET A N 1
ATOM 586 C CA . MET A 1 71 ? 13.225 0.797 -20.732 1.00 81.00 71 MET A CA 1
ATOM 587 C C . MET A 1 71 ? 14.616 1.080 -21.297 1.00 81.00 71 MET A C 1
ATOM 589 O O . MET A 1 71 ? 14.701 1.644 -22.383 1.00 81.00 71 MET A O 1
ATOM 593 N N . PHE A 1 72 ? 15.686 0.662 -20.614 1.00 71.81 72 PHE A N 1
ATOM 594 C CA . PHE A 1 72 ? 17.056 0.872 -21.098 1.00 71.81 72 PHE A CA 1
ATOM 595 C C . PHE A 1 72 ? 17.318 0.186 -22.441 1.00 71.81 72 PHE A C 1
ATOM 597 O O . PHE A 1 72 ? 17.955 0.786 -23.299 1.00 71.81 72 PHE A O 1
ATOM 604 N N . ASP A 1 73 ? 16.744 -0.997 -22.668 1.00 75.31 73 ASP A N 1
ATOM 605 C CA . ASP A 1 73 ? 16.849 -1.703 -23.955 1.00 75.31 73 ASP A CA 1
ATOM 606 C C . ASP A 1 73 ? 16.135 -0.966 -25.106 1.00 75.31 73 ASP A C 1
ATOM 608 O O . ASP A 1 73 ? 16.406 -1.216 -26.279 1.00 75.31 73 ASP A O 1
ATOM 612 N N . ARG A 1 74 ? 15.185 -0.077 -24.785 1.00 74.62 74 ARG A N 1
ATOM 613 C CA . ARG A 1 74 ? 14.380 0.681 -25.758 1.00 74.62 74 ARG A CA 1
ATOM 614 C C . ARG A 1 74 ? 14.899 2.093 -26.011 1.00 74.62 74 ARG A C 1
ATOM 616 O O . ARG A 1 74 ? 14.485 2.706 -26.994 1.00 74.62 74 ARG A O 1
ATOM 623 N N . ILE A 1 75 ? 15.742 2.633 -25.131 1.00 74.50 75 ILE A N 1
ATOM 624 C CA . ILE A 1 75 ? 16.371 3.936 -25.352 1.00 74.50 75 ILE A CA 1
ATOM 625 C C . ILE A 1 75 ? 17.355 3.772 -26.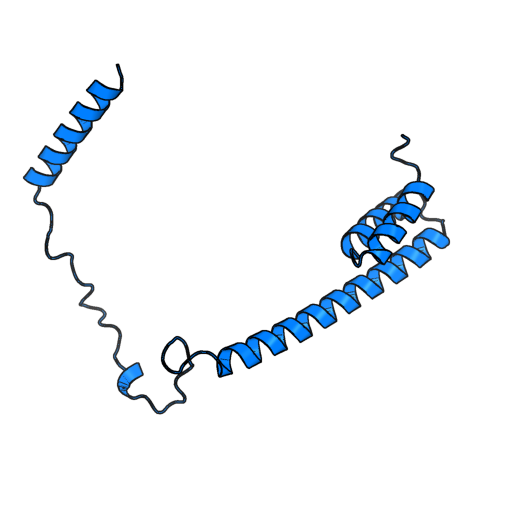510 1.00 74.50 75 ILE A C 1
ATOM 627 O O . ILE A 1 75 ? 18.210 2.888 -26.488 1.00 74.50 75 ILE A O 1
ATOM 631 N N . ALA A 1 76 ? 17.201 4.599 -27.547 1.00 62.31 76 ALA A N 1
ATOM 632 C CA . ALA A 1 76 ? 18.075 4.559 -28.711 1.00 62.31 76 ALA A CA 1
ATOM 633 C C . ALA A 1 76 ? 19.548 4.694 -28.272 1.00 62.31 76 ALA A C 1
ATOM 635 O O . ALA A 1 76 ? 19.848 5.539 -27.419 1.00 62.31 76 ALA A O 1
ATOM 636 N N . PRO A 1 77 ? 20.466 3.891 -28.841 1.00 67.06 77 PRO A N 1
ATOM 637 C CA . PRO A 1 77 ? 21.880 3.983 -28.506 1.00 67.06 77 PRO A CA 1
ATOM 638 C C . PRO A 1 77 ? 22.375 5.409 -28.776 1.00 67.06 77 PRO A C 1
ATOM 640 O O . PRO A 1 77 ? 22.216 5.923 -29.883 1.00 67.06 77 PRO A O 1
ATOM 643 N N . GLY A 1 78 ? 22.923 6.061 -27.745 1.00 64.81 78 GLY A N 1
ATOM 644 C CA . GLY A 1 78 ? 23.451 7.430 -27.829 1.00 64.81 78 GLY A CA 1
ATOM 645 C C . GLY A 1 78 ? 23.043 8.367 -26.688 1.00 64.81 78 GLY A C 1
ATOM 646 O O . GLY A 1 78 ? 23.792 9.293 -26.387 1.00 64.81 78 GLY A O 1
ATOM 647 N N . PHE A 1 79 ? 21.917 8.129 -25.999 1.00 56.81 79 PHE A N 1
ATOM 648 C CA . PHE A 1 79 ? 21.528 8.908 -24.812 1.00 56.81 79 PHE A CA 1
ATOM 649 C C . PHE A 1 79 ? 21.604 8.047 -23.545 1.00 56.81 79 PHE A C 1
ATOM 651 O O . PHE A 1 79 ? 20.781 7.159 -23.346 1.00 56.81 79 PHE A O 1
ATOM 658 N N . ALA A 1 80 ? 22.599 8.306 -22.689 1.00 55.84 80 ALA A N 1
ATOM 659 C CA . ALA A 1 80 ? 22.793 7.656 -21.382 1.00 55.84 80 ALA A CA 1
ATOM 660 C C . ALA A 1 80 ? 22.885 6.110 -21.384 1.00 55.84 80 ALA A C 1
ATOM 662 O O . ALA A 1 80 ? 22.800 5.481 -20.329 1.00 55.84 80 ALA A O 1
ATOM 663 N N . THR A 1 81 ? 23.102 5.479 -22.539 1.00 59.56 81 THR A N 1
ATOM 664 C CA . THR A 1 81 ? 23.490 4.067 -22.619 1.00 59.56 81 THR A CA 1
ATOM 665 C C . THR A 1 81 ? 24.897 3.900 -22.037 1.00 59.56 81 THR A C 1
ATOM 667 O O . THR A 1 81 ? 25.802 4.605 -22.491 1.00 59.56 81 THR A O 1
ATOM 670 N N . PRO A 1 82 ? 25.123 3.009 -21.049 1.00 58.59 82 PRO A N 1
ATOM 671 C CA . PRO A 1 82 ? 26.468 2.749 -20.551 1.00 58.59 82 PRO A CA 1
ATOM 672 C C . PRO A 1 82 ? 27.289 2.187 -21.712 1.00 58.59 82 PRO A C 1
ATOM 674 O O . PRO A 1 82 ? 27.017 1.079 -22.173 1.00 58.59 82 PRO A O 1
ATOM 677 N N . SER A 1 83 ? 28.248 2.968 -22.224 1.00 53.06 83 SER A N 1
ATOM 678 C CA . SER A 1 83 ? 29.123 2.529 -23.310 1.00 53.06 83 SER A CA 1
ATOM 679 C C . SER A 1 83 ? 29.788 1.236 -22.861 1.00 53.06 83 SER A C 1
ATOM 681 O O . SER A 1 83 ? 30.514 1.222 -21.860 1.00 53.06 83 SER A O 1
ATOM 683 N N . SER A 1 84 ? 29.520 0.138 -23.554 1.00 55.00 84 SER A N 1
ATOM 684 C CA . SER A 1 84 ? 30.122 -1.158 -23.277 1.00 55.00 84 SER A CA 1
ATOM 685 C C . SER A 1 84 ? 31.593 -1.132 -23.690 1.00 55.00 84 SER A C 1
ATOM 687 O O . SER A 1 84 ? 31.955 -1.716 -24.696 1.00 55.00 84 SER A O 1
ATOM 689 N N . GLY A 1 85 ? 32.436 -0.410 -22.949 1.00 54.12 85 GLY A N 1
ATOM 690 C CA . GLY A 1 85 ? 33.899 -0.501 -22.951 1.00 54.12 85 GLY A CA 1
ATOM 691 C C . GLY A 1 85 ? 34.660 -0.274 -24.265 1.00 54.12 85 GLY A C 1
ATOM 692 O O . GLY A 1 85 ? 35.886 -0.319 -24.224 1.00 54.12 85 GLY A O 1
ATOM 693 N N . THR A 1 86 ? 34.002 -0.034 -25.401 1.00 52.50 86 THR A N 1
ATOM 694 C CA . THR A 1 86 ? 34.642 0.030 -26.729 1.00 52.50 86 THR A CA 1
ATOM 695 C C . THR A 1 86 ? 34.577 1.398 -27.397 1.00 52.50 86 THR A C 1
ATOM 697 O O . THR A 1 86 ? 35.092 1.547 -28.499 1.00 52.50 86 THR A O 1
ATOM 700 N N . ASP A 1 87 ? 34.004 2.407 -26.740 1.00 51.50 87 ASP A N 1
ATOM 701 C CA . ASP A 1 87 ? 33.960 3.762 -27.287 1.00 51.50 87 ASP A CA 1
ATOM 702 C C . ASP A 1 87 ? 35.150 4.572 -26.759 1.00 51.50 87 ASP A C 1
ATOM 704 O O . ASP A 1 87 ? 35.081 5.227 -25.717 1.00 51.50 87 ASP A O 1
ATOM 708 N N . GLU A 1 88 ? 36.257 4.564 -27.508 1.00 53.03 88 GLU A N 1
ATOM 709 C CA . GLU A 1 88 ? 37.377 5.507 -27.332 1.00 53.03 88 GLU A CA 1
ATOM 710 C C . GLU A 1 88 ? 36.904 6.974 -27.272 1.00 53.03 88 GLU A C 1
ATOM 712 O O . GLU A 1 88 ? 37.557 7.807 -26.646 1.00 53.03 88 GLU A O 1
ATOM 717 N N . ALA A 1 89 ? 35.729 7.277 -27.833 1.00 52.09 89 ALA A N 1
ATOM 718 C CA . ALA A 1 89 ? 35.092 8.589 -27.800 1.00 52.09 89 ALA A CA 1
ATOM 719 C C . ALA A 1 89 ? 34.615 9.036 -26.403 1.00 52.09 89 ALA A C 1
ATOM 721 O O . ALA A 1 89 ? 34.515 10.231 -26.169 1.00 52.09 89 ALA A O 1
ATOM 722 N N . ALA A 1 90 ? 34.367 8.133 -25.444 1.00 51.47 90 ALA A N 1
ATOM 723 C CA . ALA A 1 90 ? 34.001 8.520 -24.071 1.00 51.47 90 ALA A CA 1
ATOM 724 C C . ALA A 1 90 ? 35.220 8.897 -23.203 1.00 51.47 90 ALA A C 1
ATOM 726 O O . ALA A 1 90 ? 35.067 9.413 -22.096 1.00 51.47 90 ALA A O 1
ATOM 727 N N . ARG A 1 91 ? 36.443 8.668 -23.707 1.00 51.97 91 ARG A N 1
ATOM 728 C CA . ARG A 1 91 ? 37.695 9.150 -23.101 1.00 51.97 91 ARG A CA 1
ATOM 729 C C . ARG A 1 91 ? 38.057 10.572 -23.522 1.00 51.97 91 ARG A C 1
ATOM 731 O O . ARG A 1 91 ? 39.151 11.023 -23.180 1.00 51.97 91 ARG A O 1
ATOM 738 N N . THR A 1 92 ? 37.189 11.307 -24.224 1.00 56.62 92 THR A N 1
ATOM 739 C CA . THR A 1 92 ? 37.346 12.764 -24.281 1.00 56.62 92 THR A CA 1
ATOM 740 C C . THR A 1 92 ? 37.158 13.307 -22.875 1.00 56.62 92 THR A C 1
ATOM 742 O O . THR A 1 92 ? 36.041 13.518 -22.408 1.00 56.62 92 THR A O 1
ATOM 745 N N . VAL A 1 93 ? 38.289 13.477 -22.192 1.00 61.25 93 VAL A N 1
ATOM 746 C CA . VAL A 1 93 ? 38.435 14.257 -20.971 1.00 61.25 93 VAL A CA 1
ATOM 747 C C . VAL A 1 93 ? 37.665 15.549 -21.191 1.00 61.25 93 VAL A C 1
ATOM 749 O O . VAL A 1 93 ? 37.980 16.314 -22.103 1.00 61.25 93 VAL A O 1
ATOM 752 N N . TRP A 1 94 ? 36.618 15.755 -20.397 1.00 58.03 94 TRP A N 1
ATOM 753 C CA . TRP A 1 94 ? 35.918 17.029 -20.352 1.00 58.03 94 TRP A CA 1
ATOM 754 C C . TRP A 1 94 ? 36.972 18.130 -20.170 1.00 58.03 94 TRP A C 1
ATOM 756 O O . TRP A 1 94 ? 37.760 18.028 -19.225 1.00 58.03 94 TRP A O 1
ATOM 766 N N . PRO A 1 95 ? 37.075 19.124 -21.071 1.00 62.28 95 PRO A N 1
ATOM 767 C CA . PRO A 1 95 ? 38.187 20.058 -21.035 1.00 62.28 95 PRO A CA 1
ATOM 768 C C . PRO A 1 95 ? 38.077 20.886 -19.756 1.00 62.28 95 PRO A C 1
ATOM 770 O O . PRO A 1 95 ? 37.179 21.715 -19.622 1.00 62.28 95 PRO A O 1
ATOM 773 N N . ALA A 1 96 ? 38.980 20.645 -18.804 1.00 57.97 96 ALA A N 1
ATOM 774 C CA . ALA A 1 96 ? 39.013 21.377 -17.540 1.00 57.97 96 ALA A CA 1
ATOM 775 C C . ALA A 1 96 ? 39.219 22.889 -17.758 1.00 57.97 96 ALA A C 1
ATOM 777 O O . ALA A 1 96 ? 38.739 23.692 -16.963 1.00 57.97 96 ALA A O 1
ATOM 778 N N . ASP A 1 97 ? 39.848 23.268 -18.876 1.00 58.16 97 ASP A N 1
ATOM 779 C CA . ASP A 1 97 ? 40.317 24.635 -19.124 1.00 58.16 97 ASP A CA 1
ATOM 780 C C . ASP A 1 97 ? 39.475 25.436 -20.127 1.00 58.16 97 ASP A C 1
ATOM 782 O O . ASP A 1 97 ? 39.754 26.608 -20.370 1.00 58.16 97 ASP A O 1
ATOM 786 N N . ALA A 1 98 ? 38.438 24.843 -20.720 1.00 60.62 98 ALA A N 1
ATOM 787 C CA . ALA A 1 98 ? 37.621 25.525 -21.720 1.00 60.62 98 ALA A CA 1
ATOM 788 C C . ALA A 1 98 ? 36.134 25.306 -21.454 1.00 60.62 98 ALA A C 1
ATOM 790 O O . ALA A 1 98 ? 35.401 24.753 -22.274 1.00 60.62 98 ALA A O 1
ATOM 791 N N . LEU A 1 99 ? 35.663 25.811 -20.312 1.00 59.09 99 LEU A N 1
ATOM 792 C CA . LEU A 1 99 ? 34.292 26.310 -20.305 1.00 59.09 99 LEU A CA 1
ATOM 793 C C . LEU A 1 99 ? 34.212 27.358 -21.426 1.00 59.09 99 LEU A C 1
ATOM 795 O O . LEU A 1 99 ? 35.128 28.181 -21.523 1.00 59.09 99 LEU A O 1
ATOM 799 N N . PRO A 1 100 ? 33.182 27.351 -22.288 1.00 61.00 100 PRO A N 1
ATOM 800 C CA . PRO A 1 100 ? 32.983 28.445 -23.219 1.00 61.00 100 PRO A CA 1
ATOM 801 C C . PRO A 1 100 ? 32.766 29.698 -22.376 1.00 61.00 100 PRO A C 1
ATOM 803 O O . PRO A 1 100 ? 31.669 29.949 -21.881 1.00 61.00 100 PRO A O 1
ATOM 806 N N . THR A 1 101 ? 33.831 30.467 -22.145 1.00 58.84 101 THR A N 1
ATOM 807 C CA . THR A 1 101 ? 33.697 31.809 -21.594 1.00 58.84 101 THR A CA 1
ATOM 808 C C . THR A 1 101 ? 32.712 32.507 -22.521 1.00 58.84 101 THR A C 1
ATOM 810 O O . THR A 1 101 ? 32.965 32.498 -23.730 1.00 58.84 101 THR A O 1
ATOM 813 N N . PRO A 1 102 ? 31.585 33.055 -22.033 1.00 59.50 102 PRO A N 1
ATOM 814 C CA . PRO A 1 102 ? 30.699 33.810 -22.903 1.00 59.50 102 PRO A CA 1
ATOM 815 C C . PRO A 1 102 ? 31.549 34.885 -23.584 1.00 59.50 102 PRO A C 1
ATOM 817 O O . PRO A 1 102 ? 32.135 35.737 -22.916 1.00 59.50 102 PRO A O 1
ATOM 820 N N . ALA A 1 103 ? 31.705 34.771 -24.907 1.00 57.50 103 ALA A N 1
ATOM 821 C CA . ALA A 1 103 ? 32.612 35.623 -25.680 1.00 57.50 103 ALA A CA 1
ATOM 822 C C . ALA A 1 103 ? 32.200 37.102 -25.595 1.00 57.50 103 ALA A C 1
ATOM 824 O O . ALA A 1 103 ? 33.024 38.001 -25.726 1.00 57.50 103 ALA A O 1
ATOM 825 N N . LEU A 1 104 ? 30.919 37.336 -25.312 1.00 60.41 104 LEU A N 1
ATOM 826 C CA . LEU A 1 104 ? 30.345 38.631 -25.005 1.00 60.41 104 LEU A CA 1
ATOM 827 C C . LEU A 1 104 ? 30.348 38.832 -23.489 1.00 60.41 104 LEU A C 1
ATOM 829 O O . LEU A 1 104 ? 29.415 38.443 -22.787 1.00 60.41 104 LEU A O 1
ATOM 833 N N . ARG A 1 105 ? 31.410 39.456 -22.980 1.00 64.06 105 ARG A N 1
ATOM 834 C CA . ARG A 1 105 ? 31.332 40.160 -21.699 1.00 64.06 105 ARG A CA 1
ATOM 835 C C . ARG A 1 105 ? 30.666 41.502 -21.990 1.00 64.06 105 ARG A C 1
ATOM 837 O O . ARG A 1 105 ? 31.233 42.284 -22.746 1.00 64.06 105 ARG A O 1
ATOM 844 N N . LEU A 1 106 ? 29.482 41.757 -21.430 1.00 67.69 106 LEU A N 1
ATOM 845 C CA . LEU A 1 106 ? 28.948 43.121 -21.379 1.00 67.69 106 LEU A CA 1
ATOM 846 C C . LEU A 1 106 ? 29.996 43.984 -20.664 1.00 67.69 106 LEU A C 1
ATOM 848 O O . LEU A 1 106 ? 30.447 43.632 -19.570 1.00 67.69 106 LEU A O 1
ATOM 852 N N . GLY A 1 107 ? 30.456 45.046 -21.316 1.00 74.44 107 GLY A N 1
ATOM 853 C CA . GLY A 1 107 ? 31.392 45.983 -20.723 1.00 74.44 107 GLY A CA 1
ATOM 854 C C . GLY A 1 107 ? 30.725 46.771 -19.600 1.00 74.44 107 GLY A C 1
ATOM 855 O O . GLY A 1 107 ? 29.507 46.778 -19.417 1.00 74.44 107 GLY A O 1
ATOM 856 N N . HIS A 1 108 ? 31.550 47.449 -18.805 1.00 71.75 108 HIS A N 1
ATOM 857 C CA . HIS A 1 108 ? 31.082 48.163 -17.616 1.00 71.75 108 HIS A CA 1
ATOM 858 C C . HIS A 1 108 ? 30.065 49.269 -17.951 1.00 71.75 108 HIS A C 1
ATOM 860 O O . HIS A 1 108 ? 29.229 49.615 -17.119 1.00 71.75 108 HIS A O 1
ATOM 866 N N . VAL A 1 109 ? 30.132 49.804 -19.174 1.00 79.56 109 VAL A N 1
ATOM 867 C CA . VAL A 1 109 ? 29.221 50.836 -19.679 1.00 79.56 109 VAL A CA 1
ATOM 868 C C . VAL A 1 109 ? 27.878 50.228 -20.065 1.00 79.56 109 VAL A C 1
ATOM 870 O O . VAL A 1 109 ? 26.850 50.767 -19.668 1.00 79.56 109 VAL A O 1
ATOM 873 N N . GLU A 1 110 ? 27.856 49.089 -20.767 1.00 80.31 110 GLU A N 1
ATOM 874 C CA . GLU A 1 110 ? 26.589 48.447 -21.124 1.00 80.31 110 GLU A CA 1
ATOM 875 C C . GLU A 1 110 ? 25.844 47.962 -19.875 1.00 80.31 110 GLU A C 1
ATOM 877 O O . GLU A 1 110 ? 24.636 48.170 -19.765 1.00 80.31 110 GLU A O 1
ATOM 882 N N . VAL A 1 111 ? 26.566 47.410 -18.890 1.00 81.31 111 VAL A N 1
ATOM 883 C CA . VAL A 1 111 ? 25.982 47.007 -17.598 1.00 81.31 111 VAL A CA 1
ATOM 884 C C . VAL A 1 111 ? 25.404 48.211 -16.850 1.00 81.31 111 VAL A C 1
ATOM 886 O O . VAL A 1 111 ? 24.292 48.122 -16.333 1.00 81.31 111 VAL A O 1
ATOM 889 N N . ALA A 1 112 ? 26.118 49.340 -16.821 1.00 82.25 112 ALA A N 1
ATOM 890 C CA . ALA A 1 112 ? 25.635 50.561 -16.178 1.00 82.25 112 ALA A CA 1
ATOM 891 C C . ALA A 1 112 ? 24.396 51.129 -16.888 1.00 82.25 112 ALA A C 1
ATOM 893 O O . ALA A 1 112 ? 23.400 51.411 -16.230 1.00 82.25 112 ALA A O 1
ATOM 894 N N . SER A 1 113 ? 24.408 51.199 -18.223 1.00 84.31 113 SER A N 1
ATOM 895 C CA . SER A 1 113 ? 23.260 51.698 -18.99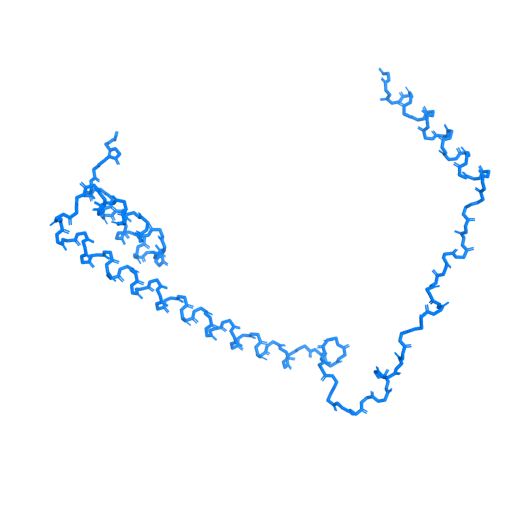2 1.00 84.31 113 SER A CA 1
ATOM 896 C C . SER A 1 113 ? 22.013 50.831 -18.819 1.00 84.31 113 SER A C 1
ATOM 898 O O . SER A 1 113 ? 20.903 51.349 -18.730 1.00 84.31 113 SER A O 1
ATOM 900 N N . PHE A 1 114 ? 22.188 49.511 -18.716 1.00 86.00 114 PHE A N 1
ATOM 901 C CA . PHE A 1 114 ? 21.082 48.597 -18.472 1.00 86.00 114 PHE A CA 1
ATOM 902 C C . PHE A 1 114 ? 20.526 48.766 -17.055 1.00 86.00 114 PHE A C 1
ATOM 904 O O . PHE A 1 114 ? 19.312 48.772 -16.871 1.00 86.00 114 PHE A O 1
ATOM 911 N N . ALA A 1 115 ? 21.396 48.948 -16.056 1.00 85.12 115 ALA A N 1
ATOM 912 C CA . ALA A 1 115 ? 20.976 49.204 -14.682 1.00 85.12 115 ALA A CA 1
ATOM 913 C C . ALA A 1 115 ? 20.206 50.530 -14.547 1.00 85.12 115 ALA A C 1
ATOM 915 O O . ALA A 1 115 ? 19.189 50.571 -13.859 1.00 85.12 115 ALA A O 1
ATOM 916 N N . GLU A 1 116 ? 20.645 51.586 -15.237 1.00 87.31 116 GLU A N 1
ATOM 917 C CA . GLU A 1 116 ? 19.943 52.876 -15.284 1.00 87.31 116 GLU A CA 1
ATOM 918 C C . GLU A 1 116 ? 18.578 52.763 -15.973 1.00 87.31 116 GLU A C 1
ATOM 920 O O . GLU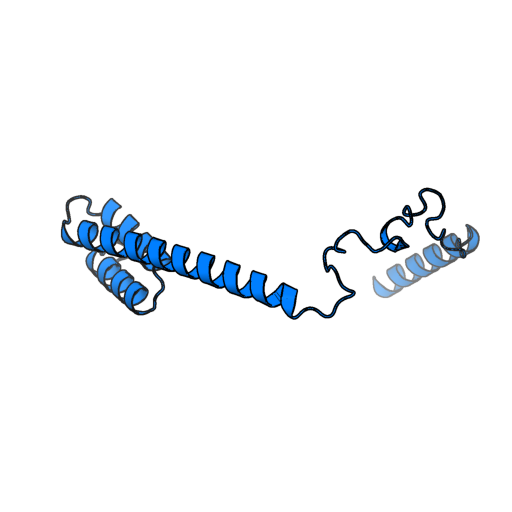 A 1 116 ? 17.580 53.257 -15.451 1.00 87.31 116 GLU A O 1
ATOM 925 N N . GLN A 1 117 ? 18.505 52.063 -17.110 1.00 87.88 117 GLN A N 1
ATOM 926 C CA . GLN A 1 117 ? 17.235 51.812 -17.797 1.00 87.88 117 GLN A CA 1
ATOM 927 C C . GLN A 1 117 ? 16.269 51.002 -16.932 1.00 87.88 117 GLN A C 1
ATOM 929 O O . GLN A 1 117 ? 15.087 51.331 -16.873 1.00 87.88 117 GLN A O 1
ATOM 934 N N . LEU A 1 118 ? 16.769 49.982 -16.231 1.00 86.50 118 LEU A N 1
ATOM 935 C CA . LEU A 1 118 ? 15.961 49.175 -15.325 1.00 86.50 118 LEU A CA 1
ATOM 936 C C . LEU A 1 118 ? 15.415 50.014 -14.161 1.00 86.50 118 LEU A C 1
ATOM 938 O O . LEU A 1 118 ? 14.231 49.912 -13.842 1.00 86.50 118 LEU A O 1
ATOM 942 N N . ALA A 1 119 ? 16.250 50.866 -13.558 1.00 85.88 119 ALA A N 1
ATOM 943 C CA . ALA A 1 119 ? 15.828 51.772 -12.491 1.00 85.88 119 ALA A CA 1
ATOM 944 C C . ALA A 1 119 ? 14.724 52.727 -12.968 1.00 85.88 119 ALA A C 1
ATOM 946 O O . ALA A 1 119 ? 13.684 52.818 -12.324 1.00 85.88 119 ALA A O 1
ATOM 947 N N . TYR A 1 120 ? 14.897 53.340 -14.143 1.00 85.94 120 TYR A N 1
ATOM 948 C CA . TYR A 1 120 ? 13.882 54.210 -14.737 1.00 85.94 120 TYR A CA 1
ATOM 949 C C . TYR A 1 120 ? 12.554 53.479 -14.979 1.00 85.94 120 TYR A C 1
ATOM 951 O O . TYR A 1 120 ? 11.496 53.987 -14.622 1.00 85.94 120 TYR A O 1
ATOM 959 N N . THR A 1 121 ? 12.584 52.265 -15.541 1.00 84.62 121 THR A N 1
ATOM 960 C CA . THR A 1 121 ? 11.347 51.499 -15.781 1.00 84.62 121 THR A CA 1
ATOM 961 C C . THR A 1 121 ? 10.621 51.123 -14.492 1.00 84.62 121 THR A C 1
ATOM 963 O O . THR A 1 121 ? 9.398 51.170 -14.447 1.00 84.62 121 THR A O 1
ATOM 966 N N . LEU A 1 122 ? 11.358 50.796 -13.428 1.00 80.88 122 LEU A N 1
ATOM 967 C CA . LEU A 1 122 ? 10.765 50.425 -12.142 1.00 80.88 122 LEU A CA 1
ATOM 968 C C . LEU A 1 122 ? 10.173 51.622 -11.390 1.00 80.88 122 LEU A C 1
ATOM 970 O O . LEU A 1 122 ? 9.228 51.437 -10.630 1.00 80.88 122 LEU A O 1
ATOM 974 N N . GLU A 1 123 ? 10.707 52.826 -11.591 1.00 77.81 123 GLU A N 1
ATOM 975 C CA . GLU A 1 123 ? 10.110 54.058 -11.064 1.00 77.81 123 GLU A CA 1
ATOM 976 C C . GLU A 1 123 ? 8.826 54.429 -11.821 1.00 77.81 123 GLU A C 1
ATOM 978 O O . GLU A 1 123 ? 7.850 54.823 -11.195 1.00 77.81 123 GLU A O 1
ATOM 983 N N . VAL A 1 124 ? 8.793 54.242 -13.146 1.00 72.81 124 VAL A N 1
ATOM 984 C CA . VAL A 1 124 ? 7.617 54.548 -13.983 1.00 72.81 124 VAL A CA 1
ATOM 985 C C . VAL A 1 124 ? 6.467 53.553 -13.777 1.00 72.81 124 VAL A C 1
ATOM 987 O O . VAL A 1 124 ? 5.312 53.961 -13.793 1.00 72.81 124 VAL A O 1
ATOM 990 N N . ASP A 1 125 ? 6.762 52.269 -13.557 1.00 60.22 125 ASP A N 1
ATOM 991 C CA . ASP A 1 125 ? 5.746 51.236 -13.284 1.00 60.22 125 ASP A CA 1
ATOM 992 C C . ASP A 1 125 ? 5.358 51.147 -11.787 1.00 60.22 125 ASP A C 1
ATOM 994 O O . ASP A 1 125 ? 4.516 50.328 -11.405 1.00 60.22 125 ASP A O 1
ATOM 998 N N . GLY A 1 126 ? 6.005 51.947 -10.929 1.00 59.56 126 GLY A N 1
ATOM 999 C CA . GLY A 1 126 ? 5.794 52.003 -9.479 1.00 59.56 126 GLY A CA 1
ATOM 1000 C C . GLY A 1 126 ? 4.903 53.153 -8.983 1.00 59.56 126 GLY A C 1
ATOM 1001 O O . GLY A 1 126 ? 4.621 53.195 -7.782 1.00 59.56 126 GLY A O 1
ATOM 1002 N N . GLU A 1 127 ? 4.464 54.053 -9.870 1.00 50.69 127 GLU A N 1
ATOM 1003 C CA . GLU A 1 127 ? 3.441 55.093 -9.625 1.00 50.69 127 GLU A CA 1
ATOM 1004 C C . GLU A 1 127 ? 2.061 54.679 -10.165 1.00 50.69 127 GLU A C 1
ATOM 1006 O O . GLU A 1 127 ? 1.052 54.997 -9.488 1.00 50.69 127 GLU A O 1
#

pLDDT: mean 82.02, std 16.08, range [50.69, 97.88]

Mean predicted aligned error: 15.61 Å

Secondary structure (DSSP, 8-state):
--TT-HHHHHHHHHHHHHTT-HHHHHHHHHHHHHH-TT-HHHHHHHHHHHHHHHHHHHHHHHHHHHHHHHHHTTSPTTSS----S--GGGG----TT-----S-PPPHHHHHHHHHHHHHHHHHTT-

InterPro domains:
  IPR011990 Tetratricopeptide-like helical domain superfamily [G3DSA:1.25.40.10] (1-73)
  IPR011990 Tetratricopeptide-like helical domain superfamily [SSF48452] (1-61)

Sequence (127 aa):
LDPKNTKAMVRKARGHSDLYQYEEAVMQLSYASELQPEDATIRRELTMAKRMAEDARRKARKWEKEVYRNMFDRIAPGFATPSSGTDEAARTVWPADALPTPALRLGHVEVASFAEQLAYTLEVDGE

Foldseek 3Di:
DDPLPLVVLQVVLVVCVVVLVLVSSLVSLVSSCVSPVPDPVSVVSNVVSVVSVVVVVVVVVVVVVVVVVVVLVVPPPPPPNPPPPPPPVVPPDPPPPDDPPPPDDPDPVNVVVVVVVVVVVCVVVVD

Nearest PDB structures (foldseek):
  5hrz-assembly1_A  TM=9.136E-01  e=2.372E-02  synthetic construct
  6vfk-assembly1_A  TM=9.174E-01  e=2.835E-02  synthetic construct
  6qdl-assembly1_A  TM=7.698E-01  e=5.223E-01  Caenorhabditis elegans
  3vtx-assembly2_B  TM=7.804E-01  e=6.243E-01  Candidatus Magnetobacterium bavaricum
  2y4u-assembly1_A  TM=9.634E-01  e=1.523E+00  Homo sapiens

Organism: NCBI:txid73915